Protein AF-A0A7S1ELH6-F1 (afdb_monomer)

Radius of gyration: 16.97 Å; Cα contacts (8 Å, |Δi|>4): 141; chains: 1; bounding box: 42×35×40 Å

Structure (mmCIF, N/CA/C/O backbone):
data_AF-A0A7S1ELH6-F1
#
_entry.id   AF-A0A7S1ELH6-F1
#
loop_
_atom_site.group_PDB
_atom_site.id
_atom_site.type_symbol
_atom_site.label_atom_id
_atom_site.label_alt_id
_atom_site.label_comp_id
_atom_site.label_asym_id
_atom_site.label_entity_id
_atom_site.label_seq_id
_atom_site.pdbx_PDB_ins_code
_atom_site.Cartn_x
_atom_site.Cartn_y
_atom_site.Cartn_z
_atom_site.occupancy
_atom_site.B_iso_or_equiv
_atom_site.auth_seq_id
_atom_site.auth_comp_id
_atom_site.auth_asym_id
_atom_site.auth_atom_id
_atom_site.pdbx_PDB_model_num
ATOM 1 N N . GLU A 1 1 ? -5.649 -1.072 -15.706 1.00 73.94 1 GLU A N 1
ATOM 2 C CA . GLU A 1 1 ? -4.930 0.010 -14.997 1.00 73.94 1 GLU A CA 1
ATOM 3 C C . GLU A 1 1 ? -3.423 0.010 -15.279 1.00 73.94 1 GLU A C 1
ATOM 5 O O . GLU A 1 1 ? -2.920 1.027 -15.743 1.00 73.94 1 GLU A O 1
ATOM 10 N N . ILE A 1 2 ? -2.710 -1.125 -15.174 1.00 77.56 2 ILE A N 1
ATOM 11 C CA . ILE A 1 2 ? -1.259 -1.182 -15.475 1.00 77.56 2 ILE A CA 1
ATOM 12 C C . ILE A 1 2 ? -0.870 -0.696 -16.884 1.00 77.56 2 ILE A C 1
ATOM 14 O O . ILE A 1 2 ? 0.141 -0.017 -17.034 1.00 77.56 2 ILE A O 1
ATOM 18 N N . ARG A 1 3 ? -1.699 -0.953 -17.909 1.00 78.81 3 ARG A N 1
ATOM 19 C CA . ARG A 1 3 ? -1.481 -0.444 -19.278 1.00 78.81 3 ARG A CA 1
ATOM 20 C C . ARG A 1 3 ? -1.371 1.082 -19.337 1.00 78.81 3 ARG A C 1
ATOM 22 O O . ARG A 1 3 ? -0.576 1.585 -20.119 1.00 78.81 3 ARG A O 1
ATOM 29 N N . ILE A 1 4 ? -2.128 1.800 -18.506 1.00 80.88 4 ILE A N 1
ATOM 30 C CA . ILE A 1 4 ? -2.111 3.267 -18.455 1.00 80.88 4 ILE A CA 1
ATOM 31 C C . ILE A 1 4 ? -0.886 3.727 -17.659 1.00 80.88 4 ILE A C 1
ATOM 33 O O . ILE A 1 4 ? -0.044 4.446 -18.191 1.00 80.88 4 ILE A O 1
ATOM 37 N N . ALA A 1 5 ? -0.720 3.223 -16.432 1.00 79.94 5 ALA A N 1
ATOM 38 C CA . ALA A 1 5 ? 0.375 3.621 -15.541 1.00 79.94 5 ALA A CA 1
ATOM 39 C C . ALA A 1 5 ? 1.778 3.267 -16.076 1.00 79.94 5 ALA A C 1
ATOM 41 O O . ALA A 1 5 ? 2.764 3.930 -15.757 1.00 79.94 5 ALA A O 1
ATOM 42 N N . ARG A 1 6 ? 1.890 2.215 -16.897 1.00 84.12 6 ARG A N 1
ATOM 43 C CA . ARG A 1 6 ? 3.147 1.759 -17.512 1.00 84.12 6 ARG A CA 1
ATOM 44 C C . ARG A 1 6 ? 3.191 1.972 -19.027 1.00 84.12 6 ARG A C 1
ATOM 46 O O . ARG A 1 6 ? 4.091 1.450 -19.670 1.00 84.12 6 ARG A O 1
ATOM 53 N N . ARG A 1 7 ? 2.245 2.720 -19.610 1.00 85.31 7 ARG A N 1
ATOM 54 C CA . ARG A 1 7 ? 2.211 3.060 -21.052 1.00 85.31 7 ARG A CA 1
ATOM 55 C C . ARG A 1 7 ? 2.365 1.839 -21.975 1.00 85.31 7 ARG A C 1
ATOM 57 O O . ARG A 1 7 ? 3.114 1.868 -22.944 1.00 85.31 7 ARG A O 1
ATOM 64 N N . GLY A 1 8 ? 1.703 0.738 -21.627 1.00 85.06 8 GLY A N 1
ATOM 65 C CA . GLY A 1 8 ? 1.776 -0.534 -22.355 1.00 85.06 8 GLY A CA 1
ATOM 66 C C . GLY A 1 8 ? 3.065 -1.342 -22.153 1.00 85.06 8 GLY A C 1
ATOM 67 O O . GLY A 1 8 ? 3.133 -2.467 -22.626 1.00 85.06 8 GLY A O 1
ATOM 68 N N . GLN A 1 9 ? 4.050 -0.830 -21.411 1.00 85.38 9 GLN A N 1
ATOM 69 C CA . GLN A 1 9 ? 5.338 -1.493 -21.160 1.00 85.38 9 GLN A CA 1
ATOM 70 C C . GLN A 1 9 ? 5.325 -2.392 -19.911 1.00 85.38 9 GLN A C 1
ATOM 72 O O . GLN A 1 9 ? 6.373 -2.755 -19.388 1.00 85.38 9 GLN A O 1
ATOM 77 N N . GLY A 1 10 ? 4.144 -2.712 -19.380 1.00 85.12 10 GLY A N 1
ATOM 78 C CA . GLY A 1 10 ? 3.998 -3.527 -18.178 1.00 85.12 10 GLY A CA 1
ATOM 79 C C . GLY A 1 10 ? 2.849 -4.514 -18.302 1.00 85.12 10 GLY A C 1
ATOM 80 O O . GLY A 1 10 ? 1.814 -4.206 -18.897 1.00 85.12 10 GLY A O 1
ATOM 81 N N . GLN A 1 11 ? 3.026 -5.677 -17.683 1.00 87.00 11 GLN A N 1
ATOM 82 C CA . GLN A 1 11 ? 2.021 -6.731 -17.582 1.00 87.00 11 GLN A CA 1
ATOM 83 C C . GLN A 1 11 ? 1.714 -7.038 -16.110 1.00 87.00 11 GLN A C 1
ATOM 85 O O . GLN A 1 11 ? 2.600 -6.861 -15.268 1.00 87.00 11 GLN A O 1
ATOM 90 N N . PRO A 1 12 ? 0.489 -7.478 -15.768 1.00 88.00 12 PRO A N 1
ATOM 91 C CA . PRO A 1 12 ? 0.195 -7.975 -14.428 1.00 88.00 12 PRO A CA 1
ATOM 92 C C . PRO A 1 12 ? 1.144 -9.122 -14.065 1.00 88.00 12 PRO A C 1
ATOM 94 O O . PRO A 1 12 ? 1.251 -10.098 -14.809 1.00 88.00 12 PRO A O 1
ATOM 97 N N . ALA A 1 13 ? 1.844 -8.998 -12.940 1.00 88.62 13 ALA A N 1
ATOM 98 C CA . ALA A 1 13 ? 2.717 -10.055 -12.448 1.00 88.62 13 ALA A CA 1
ATOM 99 C C . ALA A 1 13 ? 1.878 -11.207 -11.879 1.00 88.62 13 ALA A C 1
ATOM 101 O O . ALA A 1 13 ? 0.902 -10.967 -11.172 1.00 88.62 13 ALA A O 1
ATOM 102 N N . GLN A 1 14 ? 2.267 -12.448 -12.181 1.00 89.00 14 GLN A N 1
ATOM 103 C CA . GLN A 1 14 ? 1.670 -13.643 -11.571 1.00 89.00 14 GLN A CA 1
ATOM 104 C C . GLN A 1 14 ? 2.529 -14.198 -10.436 1.00 89.00 14 GLN A C 1
ATOM 106 O O . GLN A 1 14 ? 1.999 -14.871 -9.566 1.00 89.00 14 GLN A O 1
ATOM 111 N N . SER A 1 15 ? 3.826 -13.895 -10.393 1.00 87.25 15 SER A N 1
ATOM 112 C CA . SER A 1 15 ? 4.733 -14.326 -9.328 1.00 87.25 15 SER A CA 1
ATOM 113 C C . SER A 1 15 ? 5.805 -13.268 -9.060 1.00 87.25 15 SER A C 1
ATOM 115 O O . SER A 1 15 ? 5.920 -12.274 -9.781 1.00 87.25 15 SER A O 1
ATOM 117 N N . MET A 1 16 ? 6.609 -13.496 -8.020 1.00 86.12 16 MET A N 1
ATOM 118 C CA . MET A 1 16 ? 7.817 -12.710 -7.744 1.00 86.12 16 MET A CA 1
ATOM 119 C C . MET A 1 16 ? 8.960 -13.006 -8.727 1.00 86.12 16 MET A C 1
ATOM 121 O O . MET A 1 16 ? 9.955 -12.285 -8.743 1.00 86.12 16 MET A O 1
ATOM 125 N N . VAL A 1 17 ? 8.837 -14.070 -9.527 1.00 87.69 17 VAL A N 1
ATOM 126 C CA . VAL A 1 17 ? 9.867 -14.503 -10.468 1.00 87.69 17 VAL A CA 1
ATOM 127 C C . VAL A 1 17 ? 9.595 -13.869 -11.827 1.00 87.69 17 VAL A C 1
ATOM 129 O O . VAL A 1 17 ? 8.524 -14.036 -12.408 1.00 87.69 17 VAL A O 1
ATOM 132 N N . MET A 1 18 ? 10.561 -13.103 -12.332 1.00 85.31 18 MET A N 1
ATOM 133 C CA . MET A 1 18 ? 10.385 -12.354 -13.575 1.00 85.31 18 MET A CA 1
ATOM 134 C C . MET A 1 18 ? 10.397 -13.273 -14.804 1.00 85.31 18 MET A C 1
ATOM 136 O O . MET A 1 18 ? 11.182 -14.228 -14.838 1.00 85.31 18 MET A O 1
ATOM 140 N N . PRO A 1 19 ? 9.608 -12.952 -15.849 1.00 86.94 19 PRO A N 1
ATOM 141 C CA . PRO A 1 19 ? 9.724 -13.604 -17.149 1.00 86.94 19 PRO A CA 1
ATOM 142 C C . PRO A 1 19 ? 11.170 -13.618 -17.655 1.00 86.94 19 PRO A C 1
ATOM 144 O O . PRO A 1 19 ? 11.875 -12.617 -17.543 1.00 86.94 19 PRO A O 1
ATOM 147 N N . GLY A 1 20 ? 11.601 -14.747 -18.220 1.00 85.00 20 GLY A N 1
ATOM 148 C CA . GLY A 1 20 ? 12.956 -14.914 -18.764 1.00 85.00 20 GLY A CA 1
ATOM 149 C C . GLY A 1 20 ? 14.016 -15.378 -17.759 1.00 85.00 20 GLY A C 1
ATOM 150 O O . GLY A 1 20 ? 15.163 -15.563 -18.149 1.00 85.00 20 GLY A O 1
ATOM 151 N N . THR A 1 21 ? 13.655 -15.610 -16.493 1.00 86.44 21 THR A N 1
ATOM 152 C CA . THR A 1 21 ? 14.556 -16.211 -15.492 1.00 86.44 21 THR A CA 1
ATOM 153 C C . THR A 1 21 ? 14.298 -17.712 -15.333 1.00 86.44 21 THR A C 1
ATOM 155 O O . THR A 1 21 ? 13.216 -18.200 -15.649 1.00 86.44 21 THR A O 1
ATOM 158 N N . SER A 1 22 ? 15.282 -18.463 -14.832 1.00 86.62 22 SER A N 1
ATOM 159 C CA . SER A 1 22 ? 15.217 -19.933 -14.732 1.00 86.62 22 SER A CA 1
ATOM 160 C C . SER A 1 22 ? 14.082 -20.467 -13.848 1.00 86.62 22 SER A C 1
ATOM 162 O O . SER A 1 22 ? 13.641 -21.593 -14.051 1.00 86.62 22 SER A O 1
ATOM 164 N N . GLY A 1 23 ? 13.595 -19.677 -12.887 1.00 86.69 23 GLY A N 1
ATOM 165 C CA . GLY A 1 23 ? 12.470 -20.044 -12.019 1.00 86.69 23 GLY A CA 1
ATOM 166 C C . GLY A 1 23 ? 11.096 -19.617 -12.545 1.00 86.69 23 GLY A C 1
ATOM 167 O O . GLY A 1 23 ? 10.111 -19.733 -11.817 1.00 86.69 23 GLY A O 1
ATOM 168 N N . PHE A 1 24 ? 11.021 -19.033 -13.743 1.00 88.44 24 PHE A N 1
ATOM 169 C CA . PHE A 1 24 ? 9.766 -18.541 -14.297 1.00 88.44 24 PHE A CA 1
ATOM 170 C C . PHE A 1 24 ? 8.939 -19.685 -14.884 1.00 88.44 24 PHE A C 1
ATOM 172 O O . PHE A 1 24 ? 9.364 -20.340 -15.833 1.00 88.44 24 PHE A O 1
ATOM 179 N N . ASP A 1 25 ? 7.729 -19.867 -14.360 1.00 89.81 25 ASP A N 1
ATOM 180 C CA . ASP A 1 25 ? 6.728 -20.757 -14.940 1.00 89.81 25 ASP A CA 1
ATOM 181 C C . ASP A 1 25 ? 5.686 -19.932 -15.724 1.00 89.81 25 ASP A C 1
ATOM 183 O O . ASP A 1 25 ? 4.906 -19.195 -15.109 1.00 89.81 25 ASP A O 1
ATOM 187 N N . PRO A 1 26 ? 5.640 -20.031 -17.068 1.00 87.94 26 PRO A N 1
ATOM 188 C CA . PRO A 1 26 ? 4.664 -19.309 -17.882 1.00 87.94 26 PRO A CA 1
ATOM 189 C C . PRO A 1 26 ? 3.216 -19.781 -17.679 1.00 87.94 26 PRO A C 1
ATOM 191 O O . PRO A 1 26 ? 2.298 -19.034 -18.015 1.00 87.94 26 PRO A O 1
ATOM 194 N N . ALA A 1 27 ? 2.994 -20.995 -17.165 1.00 91.25 27 ALA A N 1
ATOM 195 C CA . ALA A 1 27 ? 1.662 -21.532 -16.894 1.00 91.25 27 ALA A CA 1
ATOM 196 C C . ALA A 1 27 ? 1.140 -21.149 -15.499 1.00 91.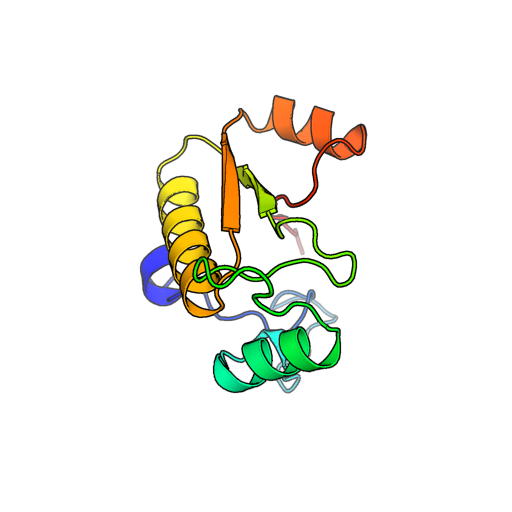25 27 ALA A C 1
ATOM 198 O O . ALA A 1 27 ? -0.045 -21.330 -15.209 1.00 91.25 27 ALA A O 1
ATOM 199 N N . TYR A 1 28 ? 1.997 -20.599 -14.635 1.00 90.12 28 TYR A N 1
ATOM 200 C CA . TYR A 1 28 ? 1.614 -20.218 -13.285 1.00 90.12 28 TYR A CA 1
ATOM 201 C C . TYR A 1 28 ? 0.669 -19.007 -13.278 1.00 90.12 28 TYR A C 1
ATOM 203 O O . TYR A 1 28 ? 0.996 -17.917 -13.756 1.00 90.12 28 TYR A O 1
ATOM 211 N N . LYS A 1 29 ? -0.502 -19.190 -12.662 1.00 87.69 29 LYS A N 1
ATOM 212 C CA . LYS A 1 29 ? -1.485 -18.141 -12.381 1.00 87.69 29 LYS A CA 1
ATOM 213 C C . LYS A 1 29 ? -1.662 -18.028 -10.873 1.00 87.69 29 LYS A C 1
ATOM 215 O O . LYS A 1 29 ? -1.958 -19.022 -10.216 1.00 87.69 29 LYS A O 1
ATOM 220 N N . SER A 1 30 ? -1.540 -16.817 -10.338 1.00 87.88 30 SER A N 1
ATOM 221 C CA . SER A 1 30 ? -1.874 -16.537 -8.940 1.00 87.88 30 SER A CA 1
ATOM 222 C C . SER A 1 30 ? -3.068 -15.599 -8.837 1.00 87.88 30 SER A C 1
ATOM 224 O O . SER A 1 30 ? -3.373 -14.839 -9.762 1.00 87.88 30 SER A O 1
ATOM 226 N N . GLU A 1 31 ? -3.715 -15.614 -7.674 1.00 86.19 31 GLU A N 1
ATOM 227 C CA . GLU A 1 31 ? -4.787 -14.667 -7.353 1.00 86.19 31 GLU A CA 1
ATOM 228 C C . GLU A 1 31 ? -4.268 -13.220 -7.248 1.00 86.19 31 GLU A C 1
ATOM 230 O O . GLU A 1 31 ? -5.040 -12.280 -7.395 1.00 86.19 31 GLU A O 1
ATOM 235 N N . MET A 1 32 ? -2.951 -13.011 -7.076 1.00 81.00 32 MET A N 1
ATOM 236 C CA . MET A 1 32 ? -2.339 -11.672 -7.004 1.00 81.00 32 MET A CA 1
ATOM 237 C C . MET A 1 32 ? -2.515 -10.869 -8.299 1.00 81.00 32 MET A C 1
ATOM 239 O O . MET A 1 32 ? -2.457 -9.640 -8.282 1.00 81.00 32 MET A O 1
ATOM 243 N N . GLY A 1 33 ? -2.681 -11.562 -9.428 1.00 80.69 33 GLY A N 1
ATOM 244 C CA . GLY A 1 33 ? -2.899 -10.940 -10.729 1.00 80.69 33 GLY A CA 1
ATOM 245 C C . GLY A 1 33 ? -4.361 -10.596 -11.024 1.00 80.69 33 GLY A C 1
ATOM 246 O O . GLY A 1 33 ? -4.615 -9.973 -12.057 1.00 80.69 33 GLY A O 1
ATOM 247 N N . ASP A 1 34 ? -5.301 -11.013 -10.172 1.00 88.00 34 ASP A N 1
ATOM 248 C CA . ASP A 1 34 ? -6.735 -10.806 -10.373 1.00 88.00 34 ASP A CA 1
ATOM 249 C C . ASP A 1 34 ? -7.223 -9.543 -9.656 1.00 88.00 34 ASP A C 1
ATOM 251 O O . ASP A 1 34 ? -6.705 -9.136 -8.617 1.00 88.00 34 ASP A O 1
ATOM 255 N N . HIS A 1 35 ? -8.235 -8.894 -10.230 1.00 90.44 35 HIS A N 1
ATOM 256 C CA . HIS A 1 35 ? -8.862 -7.709 -9.655 1.00 90.44 35 HIS A CA 1
ATOM 257 C C . HIS A 1 35 ? -10.338 -8.002 -9.377 1.00 90.44 35 HIS A C 1
ATOM 259 O O . HIS A 1 35 ? -11.155 -7.991 -10.297 1.00 90.44 35 HIS A O 1
ATOM 265 N N . ASP A 1 36 ? -10.665 -8.258 -8.109 1.00 94.06 36 ASP A N 1
ATOM 266 C CA . ASP A 1 36 ? -12.020 -8.566 -7.645 1.00 94.06 36 ASP A CA 1
ATOM 267 C C . ASP A 1 36 ? -12.367 -7.718 -6.412 1.00 94.06 36 ASP A C 1
ATOM 269 O O . ASP A 1 36 ? -11.937 -7.984 -5.285 1.00 94.06 36 ASP A O 1
ATOM 273 N N . LEU A 1 37 ? -13.154 -6.665 -6.644 1.00 94.94 37 LEU A N 1
ATOM 274 C CA . LEU A 1 37 ? -13.563 -5.726 -5.604 1.00 94.94 37 LEU A CA 1
ATOM 275 C C . LEU A 1 37 ? -14.500 -6.369 -4.571 1.00 94.94 37 LEU A C 1
ATOM 277 O O . LEU A 1 37 ? -14.429 -6.038 -3.387 1.00 94.94 37 LEU A O 1
ATOM 281 N N . ALA A 1 38 ? -15.385 -7.268 -5.007 1.00 95.81 38 ALA A N 1
ATOM 282 C CA . ALA A 1 38 ? -16.355 -7.909 -4.126 1.00 95.81 38 ALA A CA 1
ATOM 283 C C . ALA A 1 38 ? -15.646 -8.869 -3.169 1.00 95.81 38 ALA A C 1
ATOM 285 O O . ALA A 1 38 ? -15.876 -8.817 -1.960 1.00 95.81 38 ALA A O 1
ATOM 286 N N . ARG A 1 39 ? -14.711 -9.671 -3.692 1.00 95.19 39 ARG A N 1
ATOM 287 C CA . ARG A 1 39 ? -13.869 -10.555 -2.881 1.00 95.19 39 ARG A CA 1
ATOM 288 C C . ARG A 1 39 ? -13.018 -9.772 -1.882 1.00 95.19 39 ARG A C 1
ATOM 290 O O . ARG A 1 39 ? -12.940 -10.170 -0.724 1.00 95.19 39 ARG A O 1
ATOM 297 N N . ALA A 1 40 ? -12.426 -8.647 -2.292 1.00 95.56 40 ALA A N 1
ATOM 298 C CA . ALA A 1 40 ? -11.641 -7.802 -1.390 1.00 95.56 40 ALA A CA 1
ATOM 299 C C . ALA A 1 40 ? -12.479 -7.274 -0.212 1.00 95.56 40 ALA A C 1
ATOM 301 O O . ALA A 1 40 ? -12.052 -7.369 0.938 1.00 95.56 40 ALA A O 1
ATOM 302 N N . LYS A 1 41 ? -13.694 -6.775 -0.481 1.00 96.31 41 LYS A N 1
ATOM 303 C CA . LYS A 1 41 ? -14.629 -6.331 0.567 1.00 96.31 41 LYS A CA 1
ATOM 304 C C . LYS A 1 41 ? -15.020 -7.475 1.500 1.00 96.31 41 LYS A C 1
ATOM 306 O O . LYS A 1 41 ? -14.912 -7.316 2.710 1.00 96.31 41 LYS A O 1
ATOM 311 N N . ALA A 1 42 ? -15.372 -8.634 0.945 1.00 96.75 42 ALA A N 1
ATOM 312 C CA . ALA A 1 42 ? -15.766 -9.800 1.730 1.00 96.75 42 ALA A CA 1
ATOM 313 C C . ALA A 1 42 ? -14.648 -10.293 2.665 1.00 96.75 42 ALA A C 1
ATOM 315 O O . ALA A 1 42 ? -14.923 -10.663 3.803 1.00 96.75 42 ALA A O 1
ATOM 316 N N . LEU A 1 43 ? -13.384 -10.266 2.223 1.00 96.44 43 LEU A N 1
ATOM 317 C CA . LEU A 1 43 ? -12.244 -10.605 3.081 1.00 96.44 43 LEU A CA 1
ATOM 318 C C . LEU A 1 43 ? -12.084 -9.610 4.236 1.00 96.44 43 LEU A C 1
ATOM 320 O O . LEU A 1 43 ? -11.849 -10.022 5.368 1.00 96.44 43 LEU A O 1
ATOM 324 N N . LEU A 1 44 ? -12.234 -8.311 3.973 1.00 97.06 44 LEU A N 1
ATOM 325 C CA . LEU A 1 44 ? -12.178 -7.290 5.023 1.00 97.06 44 LEU A CA 1
ATOM 326 C C . LEU A 1 44 ? -13.311 -7.472 6.040 1.00 97.06 44 LEU A C 1
ATOM 328 O O . LEU A 1 44 ? -13.055 -7.442 7.244 1.00 97.06 44 LEU A O 1
ATOM 332 N N . ASP A 1 45 ? -14.532 -7.728 5.563 1.00 96.75 45 ASP A N 1
ATOM 333 C CA . ASP A 1 45 ? -15.701 -7.991 6.407 1.00 96.75 45 ASP A CA 1
ATOM 334 C C . ASP A 1 45 ? -15.485 -9.236 7.283 1.00 96.75 45 ASP A C 1
ATOM 336 O O . ASP A 1 45 ? -15.724 -9.193 8.490 1.00 96.75 45 ASP A O 1
ATOM 340 N N . LEU A 1 46 ? -14.959 -10.322 6.701 1.00 97.12 46 LEU A N 1
ATOM 341 C CA . LEU A 1 46 ? -14.674 -11.581 7.398 1.00 97.12 46 LEU A CA 1
ATOM 342 C C . LEU A 1 46 ? -13.723 -11.394 8.589 1.00 97.12 46 LEU A C 1
ATOM 344 O O . LEU A 1 46 ? -13.901 -12.033 9.624 1.00 97.12 46 LEU A O 1
ATOM 348 N N . TYR A 1 47 ? -12.728 -10.513 8.457 1.00 96.31 47 TYR A N 1
ATOM 349 C CA . TYR A 1 47 ? -11.767 -10.216 9.523 1.00 96.31 47 TYR A CA 1
ATOM 350 C C . TYR A 1 47 ? -12.181 -9.041 10.422 1.00 96.31 47 TYR A C 1
ATOM 352 O O . TYR A 1 47 ? -11.406 -8.625 11.282 1.00 96.31 47 TYR A O 1
ATOM 360 N N . GLY A 1 48 ? -13.404 -8.524 10.268 1.00 96.25 48 GLY A N 1
ATOM 361 C CA . GLY A 1 48 ? -13.966 -7.495 11.143 1.00 96.25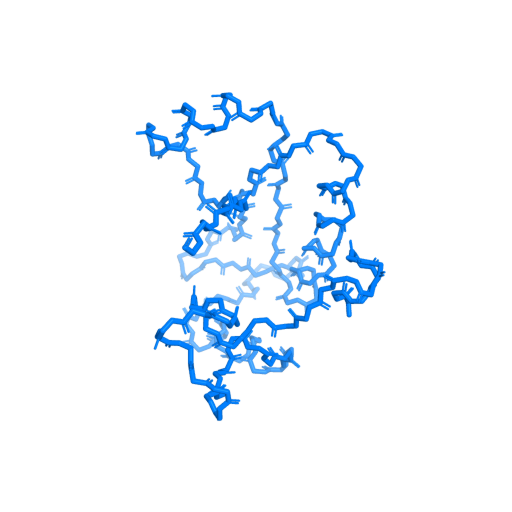 48 GLY A CA 1
ATOM 362 C C . GLY A 1 48 ? -13.482 -6.073 10.855 1.00 96.25 48 GLY A C 1
ATOM 363 O O . GLY A 1 48 ? -13.655 -5.204 11.713 1.00 96.25 48 GLY A O 1
ATOM 364 N N . TYR A 1 49 ? -12.902 -5.830 9.674 1.00 97.38 49 TYR A N 1
ATOM 365 C CA . TYR A 1 49 ? -12.542 -4.493 9.201 1.00 97.38 49 TYR A CA 1
ATOM 366 C C . TYR A 1 49 ? -13.748 -3.800 8.572 1.00 97.38 49 TYR A C 1
ATOM 368 O O . TYR A 1 49 ? -13.794 -3.610 7.360 1.00 97.38 49 TYR A O 1
ATOM 376 N N . VAL A 1 50 ? -14.760 -3.488 9.369 1.00 96.88 50 VAL A N 1
ATOM 377 C CA . VAL A 1 50 ? -16.031 -2.913 8.908 1.00 96.88 50 VAL A CA 1
ATOM 378 C C . VAL A 1 50 ? -16.136 -1.454 9.331 1.00 96.88 50 VAL A C 1
ATOM 380 O O . VAL A 1 50 ? -15.501 -1.060 10.301 1.00 96.88 50 VAL A O 1
ATOM 383 N N . ASP A 1 51 ? -16.919 -0.665 8.605 1.00 96.12 51 ASP A N 1
ATOM 384 C CA . ASP A 1 51 ? -17.317 0.678 9.042 1.00 96.12 51 ASP A CA 1
ATOM 385 C C . ASP A 1 51 ? -18.251 0.534 10.256 1.00 96.12 51 ASP A C 1
ATOM 387 O O . ASP A 1 51 ? -19.333 -0.054 10.141 1.00 96.12 51 ASP A O 1
ATOM 391 N N . ARG A 1 52 ? -17.791 0.959 11.437 1.00 93.75 52 ARG A N 1
ATOM 392 C CA . ARG A 1 52 ? -18.543 0.836 12.695 1.00 93.75 52 ARG A CA 1
ATOM 393 C C . ARG A 1 52 ? -19.193 2.145 13.112 1.00 93.75 52 ARG A C 1
ATOM 395 O O . ARG A 1 52 ? -20.176 2.097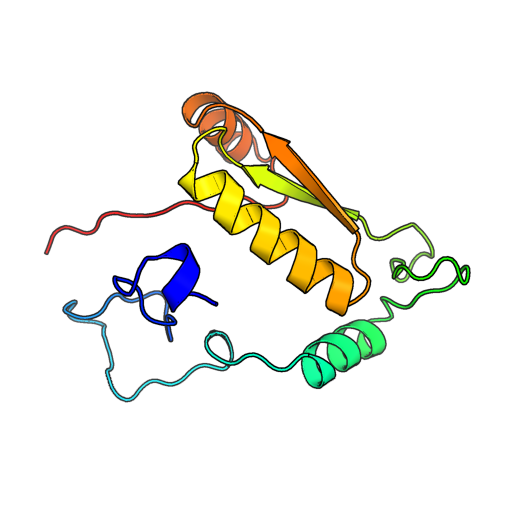 13.852 1.00 93.75 52 ARG A O 1
ATOM 402 N N . ASP A 1 53 ? -18.642 3.278 12.695 1.00 92.62 53 ASP A N 1
ATOM 403 C CA . ASP A 1 53 ? -19.107 4.609 13.083 1.00 92.62 53 ASP A CA 1
ATOM 404 C C . ASP A 1 53 ? -20.033 5.268 12.042 1.00 92.62 53 ASP A C 1
ATOM 406 O O . ASP A 1 53 ? -20.714 6.249 12.354 1.00 92.62 53 ASP A O 1
ATOM 410 N N . GLY A 1 54 ? -20.150 4.675 10.852 1.00 93.50 54 GLY A N 1
ATOM 411 C CA . GLY A 1 54 ? -21.010 5.118 9.762 1.00 93.50 54 GLY A CA 1
ATOM 412 C C . GLY A 1 54 ? -20.433 6.281 8.956 1.00 93.50 54 GLY A C 1
ATOM 413 O O . GLY A 1 54 ? -21.194 6.967 8.266 1.00 93.50 54 GLY A O 1
ATOM 414 N N . ASP A 1 55 ? -19.127 6.544 9.049 1.00 93.38 55 ASP A N 1
ATOM 415 C CA . ASP A 1 55 ? -18.466 7.649 8.351 1.00 93.38 55 ASP A CA 1
ATOM 416 C C . ASP A 1 55 ? -18.115 7.339 6.877 1.00 93.38 55 ASP A C 1
ATOM 418 O O . ASP A 1 55 ? -17.648 8.220 6.139 1.00 93.38 55 ASP A O 1
ATOM 422 N N . GLY A 1 56 ? -18.379 6.106 6.430 1.00 93.94 56 GLY A N 1
ATOM 423 C CA . GLY A 1 56 ? -18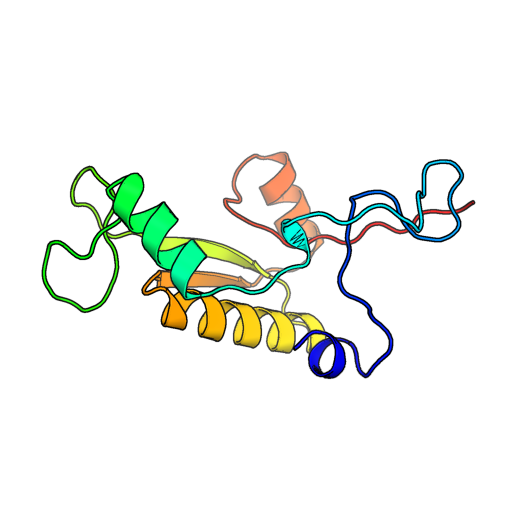.108 5.608 5.084 1.00 93.94 56 GLY A CA 1
ATOM 424 C C . GLY A 1 56 ? -16.733 4.956 4.918 1.00 93.94 56 GLY A C 1
ATOM 425 O O . GLY A 1 56 ? -16.405 4.514 3.811 1.00 93.94 56 GLY A O 1
ATOM 426 N N . TRP A 1 57 ? -15.929 4.879 5.979 1.00 97.25 57 TRP A N 1
ATOM 427 C CA . TRP A 1 57 ? -14.614 4.253 5.994 1.00 97.25 57 TRP A CA 1
ATOM 428 C C . TRP A 1 57 ? -14.577 3.082 6.964 1.00 97.25 57 TRP A C 1
ATOM 430 O O . TRP A 1 57 ? -15.237 3.044 7.989 1.00 97.25 57 TRP A O 1
ATOM 440 N N . ARG A 1 58 ? -13.770 2.083 6.627 1.00 97.44 58 ARG A N 1
ATOM 441 C CA . ARG A 1 58 ? -13.609 0.898 7.459 1.00 97.44 58 ARG A CA 1
ATOM 442 C C . ARG A 1 58 ? -12.809 1.230 8.710 1.00 97.44 58 ARG A C 1
ATOM 444 O O . ARG A 1 58 ? -11.811 1.951 8.654 1.00 97.44 58 ARG A O 1
ATOM 451 N N . ASP A 1 59 ? -13.181 0.578 9.799 1.00 97.62 59 ASP A N 1
ATOM 452 C CA . ASP A 1 59 ? -12.448 0.585 11.052 1.00 97.62 59 ASP A CA 1
ATOM 453 C C . ASP A 1 59 ? -11.686 -0.717 11.243 1.00 97.62 59 ASP A C 1
ATOM 455 O O . ASP A 1 59 ? -11.863 -1.715 10.541 1.00 97.62 59 ASP A O 1
ATOM 459 N N . ARG A 1 60 ? -10.789 -0.711 12.216 1.00 95.81 60 ARG A N 1
ATOM 460 C CA . ARG A 1 60 ? -10.131 -1.910 12.714 1.00 95.81 60 ARG A CA 1
ATOM 461 C C . ARG A 1 60 ? -11.102 -2.704 13.601 1.00 95.81 60 ARG A C 1
ATOM 463 O O . ARG A 1 60 ? -12.064 -2.148 14.131 1.00 95.81 60 ARG A O 1
ATOM 470 N N . PRO A 1 61 ? -10.827 -3.995 13.857 1.00 94.75 61 PRO A N 1
ATOM 471 C CA . PRO A 1 61 ? -11.651 -4.804 14.758 1.00 94.75 61 PRO A CA 1
ATOM 472 C C . PRO A 1 61 ? -11.766 -4.242 16.185 1.00 94.75 61 PRO A C 1
ATOM 474 O O . PRO A 1 61 ? -12.739 -4.541 16.876 1.00 94.75 61 PRO A O 1
ATOM 477 N N . ASP A 1 62 ? -10.796 -3.425 16.610 1.00 93.88 62 ASP A N 1
ATOM 478 C CA . ASP A 1 62 ? -10.780 -2.711 17.893 1.00 93.88 62 ASP A CA 1
ATOM 479 C C . ASP A 1 62 ? -11.630 -1.421 17.902 1.00 93.88 62 ASP A C 1
ATOM 481 O O . ASP A 1 62 ? -11.773 -0.798 18.951 1.00 93.88 62 ASP A O 1
ATOM 485 N N . GLY A 1 63 ? -12.216 -1.035 16.762 1.00 92.25 63 GLY A N 1
ATOM 486 C CA . GLY A 1 63 ? -13.029 0.172 16.597 1.00 92.25 63 GLY A CA 1
ATOM 487 C C . GLY A 1 63 ? -12.240 1.448 16.299 1.00 92.25 63 GLY A C 1
ATOM 488 O O . GLY A 1 63 ? -12.840 2.513 16.225 1.00 92.25 63 GLY A O 1
ATOM 489 N N . SER A 1 64 ? -10.916 1.378 16.143 1.00 95.06 64 SER A N 1
ATOM 490 C CA . SER A 1 64 ? -10.120 2.534 15.718 1.00 95.06 64 SER A CA 1
ATOM 491 C C . SER A 1 64 ? -10.122 2.705 14.189 1.00 95.06 64 SER A C 1
ATOM 493 O O . SER A 1 64 ? -10.163 1.699 13.475 1.00 95.06 64 SER A O 1
ATOM 495 N N . PRO A 1 65 ? -9.992 3.937 13.660 1.00 95.56 65 PRO A N 1
ATOM 496 C CA . PRO A 1 65 ? -9.991 4.168 12.216 1.00 95.56 65 PRO A CA 1
ATOM 497 C C . PRO A 1 65 ? -8.894 3.389 11.479 1.00 95.56 65 PRO A C 1
ATOM 499 O O . PRO A 1 65 ? -7.713 3.453 11.846 1.00 95.56 65 PRO A O 1
ATOM 502 N N . LEU A 1 66 ? -9.245 2.695 10.388 1.00 96.56 66 LEU A N 1
ATOM 503 C CA . LEU A 1 66 ? -8.253 2.048 9.527 1.00 96.56 66 LEU A CA 1
ATOM 504 C C . LEU A 1 66 ? -7.657 3.069 8.549 1.00 96.56 66 LEU A C 1
ATOM 506 O O . LEU A 1 66 ? -8.248 3.406 7.523 1.00 96.56 66 LEU A O 1
ATOM 510 N N . GLN A 1 67 ? -6.440 3.523 8.846 1.00 96.88 67 GLN A N 1
ATOM 511 C CA . GLN A 1 67 ? -5.641 4.345 7.939 1.00 96.88 67 GLN A CA 1
ATOM 512 C C . GLN A 1 67 ? -4.305 3.659 7.638 1.00 96.88 67 GLN A C 1
ATOM 514 O O . GLN A 1 67 ? -3.557 3.308 8.550 1.00 96.88 67 GLN A O 1
ATOM 519 N N . LEU A 1 68 ? -3.987 3.502 6.354 1.00 97.31 68 LEU A N 1
ATOM 520 C CA . LEU A 1 68 ? -2.700 3.000 5.877 1.00 97.31 68 LEU A CA 1
ATOM 521 C C . LEU A 1 68 ? -1.767 4.164 5.528 1.00 97.31 68 LEU A C 1
ATOM 523 O O . LEU A 1 68 ? -2.187 5.137 4.905 1.00 97.31 68 LEU A O 1
ATOM 527 N N . GLU A 1 69 ? -0.490 4.066 5.887 1.00 97.81 69 GLU A N 1
ATOM 528 C CA . GLU A 1 69 ? 0.567 4.947 5.386 1.00 97.81 69 GLU A CA 1
ATOM 529 C C . GLU A 1 69 ? 1.317 4.269 4.232 1.00 97.81 69 GLU A C 1
ATOM 531 O O . GLU A 1 69 ? 1.839 3.161 4.371 1.00 97.81 69 GLU A O 1
ATOM 536 N N . TYR A 1 70 ? 1.422 4.966 3.101 1.00 97.75 70 TYR A N 1
ATOM 537 C CA . TYR A 1 70 ? 2.162 4.512 1.929 1.00 97.75 70 TYR A CA 1
ATOM 538 C C . TYR A 1 70 ? 3.282 5.489 1.577 1.00 97.75 70 TYR A C 1
ATOM 540 O O . TYR A 1 70 ? 3.052 6.641 1.198 1.00 97.75 70 TYR A O 1
ATOM 548 N N . ALA A 1 71 ? 4.520 5.022 1.680 1.00 97.31 71 ALA A N 1
ATOM 549 C CA . ALA A 1 71 ? 5.699 5.759 1.264 1.00 97.31 71 ALA A CA 1
ATOM 550 C C . ALA A 1 71 ? 5.768 5.865 -0.265 1.00 97.31 71 ALA A C 1
ATOM 552 O O . ALA A 1 71 ? 5.628 4.876 -0.984 1.00 97.31 71 ALA A O 1
ATOM 553 N N . THR A 1 72 ? 6.028 7.067 -0.773 1.00 95.69 72 THR A N 1
ATOM 554 C CA . THR A 1 72 ? 6.152 7.334 -2.211 1.00 95.69 72 THR A CA 1
ATOM 555 C C . THR A 1 72 ? 7.257 8.353 -2.500 1.00 95.69 72 THR A C 1
ATOM 557 O O . THR A 1 72 ? 7.877 8.898 -1.579 1.00 95.69 72 THR A O 1
ATOM 560 N N . GLN A 1 73 ? 7.519 8.587 -3.784 1.00 93.75 73 GLN A N 1
ATOM 561 C CA . GLN A 1 73 ? 8.534 9.506 -4.297 1.00 93.75 73 GLN A CA 1
ATOM 562 C C . GLN A 1 73 ? 7.872 10.674 -5.059 1.00 93.75 73 GLN A C 1
ATOM 564 O O . GLN A 1 73 ? 6.735 10.546 -5.515 1.00 93.75 73 GLN A O 1
ATOM 569 N N . PRO A 1 74 ? 8.543 11.834 -5.190 1.00 93.06 74 PRO A N 1
ATOM 570 C CA . PRO A 1 74 ? 7.945 13.034 -5.790 1.00 93.06 74 PRO A CA 1
ATOM 571 C C . PRO A 1 74 ? 7.879 13.019 -7.332 1.00 93.06 74 PRO A C 1
ATOM 573 O O . PRO A 1 74 ? 7.358 13.959 -7.939 1.00 93.06 74 PRO A O 1
ATOM 576 N N . ASP A 1 75 ? 8.425 11.998 -7.994 1.00 92.06 75 ASP A N 1
ATOM 577 C CA . ASP A 1 75 ? 8.472 11.925 -9.453 1.00 92.06 75 ASP A CA 1
ATOM 578 C C . ASP A 1 75 ? 7.082 11.689 -10.085 1.00 92.06 75 ASP A C 1
ATOM 580 O O . ASP A 1 75 ? 6.100 11.333 -9.431 1.00 92.06 75 ASP A O 1
ATOM 584 N N . ALA A 1 76 ? 6.971 11.947 -11.391 1.00 90.31 76 ALA A N 1
ATOM 585 C CA . ALA A 1 76 ? 5.697 11.863 -12.107 1.00 90.31 76 ALA A CA 1
ATOM 586 C C . ALA A 1 76 ? 5.130 10.436 -12.186 1.00 90.31 76 ALA A C 1
ATOM 588 O O . ALA A 1 76 ? 3.911 10.271 -12.173 1.00 90.31 76 ALA A O 1
ATOM 589 N N . GLN A 1 77 ? 5.984 9.411 -12.253 1.00 89.00 77 GLN A N 1
ATOM 590 C CA . GLN A 1 77 ? 5.522 8.028 -12.323 1.00 89.00 77 GLN A CA 1
ATOM 591 C C . GLN A 1 77 ? 4.936 7.594 -10.979 1.00 89.00 77 GLN A C 1
ATOM 593 O O . GLN A 1 77 ? 3.850 7.018 -10.937 1.00 89.00 77 GLN A O 1
ATOM 598 N N . SER A 1 78 ? 5.617 7.926 -9.883 1.00 91.12 78 SER A N 1
ATOM 599 C CA . SER A 1 78 ? 5.132 7.671 -8.527 1.00 91.12 78 SER A CA 1
ATOM 600 C C . SER A 1 78 ? 3.784 8.342 -8.260 1.00 91.12 78 SER A C 1
ATOM 602 O O . SER A 1 78 ? 2.913 7.714 -7.663 1.00 91.12 78 SER A O 1
A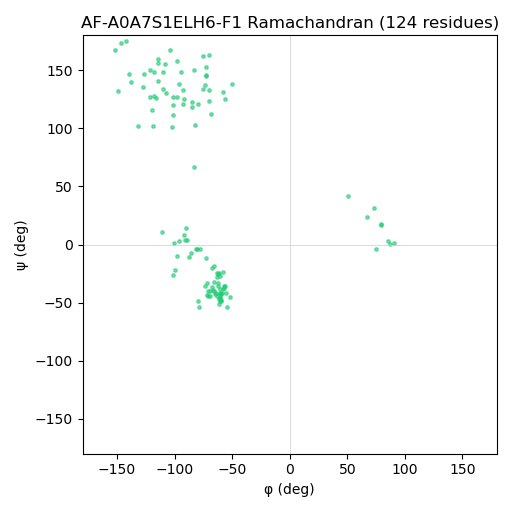TOM 604 N N . ARG A 1 79 ? 3.564 9.563 -8.771 1.00 91.69 79 ARG A N 1
ATOM 605 C CA . ARG A 1 79 ? 2.270 10.269 -8.680 1.00 91.69 79 ARG A CA 1
ATOM 606 C C . ARG A 1 79 ? 1.117 9.503 -9.332 1.00 91.69 79 ARG A C 1
ATOM 608 O O . ARG A 1 79 ? 0.103 9.269 -8.684 1.00 91.69 79 ARG A O 1
ATOM 615 N N . GLN A 1 80 ? 1.303 9.024 -10.560 1.00 91.12 80 GLN A N 1
ATOM 616 C CA . GLN A 1 80 ? 0.276 8.232 -11.250 1.00 91.12 80 GLN A CA 1
ATOM 617 C C . GLN A 1 80 ? -0.037 6.919 -10.518 1.00 91.12 80 GLN A C 1
ATOM 619 O O . GLN A 1 80 ? -1.180 6.465 -10.489 1.00 91.12 80 GLN A O 1
ATOM 624 N N . LEU A 1 81 ? 0.978 6.294 -9.913 1.00 91.06 81 LEU A N 1
ATOM 625 C CA . LEU A 1 81 ? 0.790 5.065 -9.145 1.00 91.06 81 LEU A CA 1
ATOM 626 C C . LEU A 1 81 ? 0.022 5.311 -7.843 1.00 91.06 81 LEU A C 1
ATOM 628 O O . LEU A 1 81 ? -0.829 4.495 -7.496 1.00 91.06 81 LEU A O 1
ATOM 632 N N . VAL A 1 82 ? 0.286 6.410 -7.128 1.00 94.12 82 VAL A N 1
ATOM 633 C CA . VAL A 1 82 ? -0.449 6.708 -5.888 1.00 94.12 82 VAL A CA 1
ATOM 634 C C . VAL A 1 82 ? -1.891 7.133 -6.142 1.00 94.12 82 VAL A C 1
ATOM 636 O O . VAL A 1 82 ? -2.757 6.749 -5.369 1.00 94.12 82 VAL A O 1
ATOM 639 N N . GLU A 1 83 ? -2.188 7.822 -7.247 1.00 93.56 83 GLU A N 1
ATOM 640 C CA . GLU A 1 83 ? -3.575 8.095 -7.665 1.00 93.56 83 GLU A CA 1
ATOM 641 C C . GLU A 1 83 ? -4.355 6.792 -7.880 1.00 93.56 83 GLU A C 1
ATOM 643 O O . GLU A 1 83 ? -5.495 6.647 -7.434 1.00 93.56 83 GLU A O 1
ATOM 648 N N . GLN A 1 84 ? -3.713 5.805 -8.509 1.00 93.00 84 GLN A N 1
ATOM 649 C CA . GLN A 1 84 ? -4.311 4.492 -8.698 1.00 93.00 84 GLN A CA 1
ATOM 650 C C . GLN A 1 84 ? -4.519 3.749 -7.371 1.00 93.00 84 GLN A C 1
ATOM 652 O O . GLN A 1 84 ? -5.553 3.104 -7.185 1.00 93.00 84 GLN A O 1
ATOM 657 N N . TRP A 1 85 ? -3.558 3.843 -6.447 1.00 95.12 85 TRP A N 1
ATOM 658 C CA . TRP A 1 85 ? -3.712 3.316 -5.090 1.00 95.12 85 TRP A CA 1
ATOM 659 C C . TRP A 1 85 ? -4.875 3.979 -4.357 1.00 95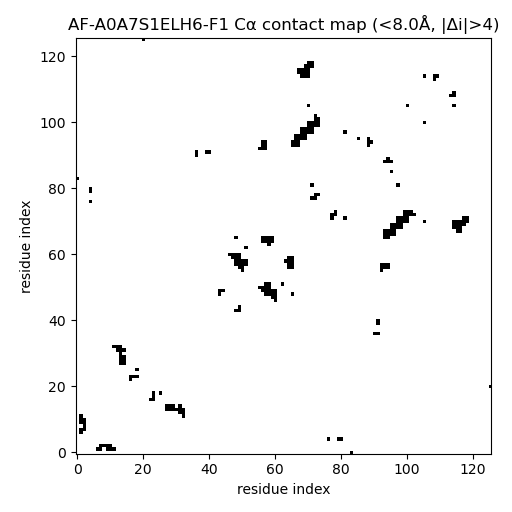.12 85 TRP A C 1
ATOM 661 O O . TRP A 1 85 ? -5.711 3.261 -3.824 1.00 95.12 85 TRP A O 1
ATOM 671 N N . GLN A 1 86 ? -4.967 5.312 -4.380 1.00 96.19 86 GLN A N 1
ATOM 672 C CA . GLN A 1 86 ? -6.047 6.065 -3.740 1.00 96.19 86 GLN A CA 1
ATOM 673 C C . GLN A 1 86 ? -7.408 5.575 -4.233 1.00 96.19 86 GLN A C 1
ATOM 675 O O . GLN A 1 86 ? -8.215 5.113 -3.436 1.00 96.19 86 GLN A O 1
ATOM 680 N N . LYS A 1 87 ? -7.615 5.552 -5.555 1.00 95.50 87 LYS A N 1
ATOM 681 C CA . LYS A 1 87 ? -8.868 5.091 -6.164 1.00 95.50 87 LYS A CA 1
ATOM 682 C C . LYS A 1 87 ? -9.246 3.670 -5.732 1.00 95.50 87 LYS A C 1
ATOM 684 O O . LYS A 1 87 ? -10.415 3.391 -5.473 1.00 95.50 87 LYS A O 1
ATOM 689 N N . ASN A 1 88 ? -8.268 2.767 -5.672 1.00 94.94 88 ASN A N 1
ATOM 690 C CA . ASN A 1 88 ? -8.513 1.373 -5.308 1.00 94.94 88 ASN A CA 1
ATOM 691 C C . ASN A 1 88 ? -8.790 1.203 -3.808 1.00 94.94 88 ASN A C 1
ATOM 693 O O . ASN A 1 88 ? -9.626 0.377 -3.454 1.00 94.94 88 ASN A O 1
ATOM 697 N N . MET A 1 89 ? -8.136 1.981 -2.939 1.00 96.81 89 MET A N 1
ATOM 698 C CA . MET A 1 89 ? -8.406 1.978 -1.496 1.00 96.81 89 MET A CA 1
ATOM 699 C C . MET A 1 89 ? -9.763 2.616 -1.175 1.00 96.81 89 MET A C 1
ATOM 701 O O . MET A 1 89 ? -10.526 2.049 -0.395 1.00 96.81 89 MET A O 1
ATOM 705 N N . ASP A 1 90 ? -10.126 3.703 -1.857 1.00 96.81 90 ASP A N 1
ATOM 706 C CA . ASP A 1 90 ? -11.442 4.341 -1.734 1.00 96.81 90 ASP A CA 1
ATOM 707 C C . ASP A 1 90 ? -12.566 3.378 -2.135 1.00 96.81 90 ASP A C 1
ATOM 709 O O . ASP A 1 90 ? -13.574 3.261 -1.441 1.00 96.81 90 ASP A O 1
ATOM 713 N N . ALA A 1 91 ? -12.381 2.610 -3.215 1.00 96.62 91 ALA A N 1
ATOM 714 C CA . ALA A 1 91 ? -13.376 1.643 -3.683 1.00 96.62 91 ALA A CA 1
ATOM 715 C C . ALA A 1 91 ? -13.697 0.544 -2.651 1.00 96.62 91 ALA A C 1
ATOM 717 O O . ALA A 1 91 ? -14.806 -0.007 -2.664 1.00 96.62 91 ALA A O 1
ATOM 718 N N . ILE A 1 92 ? -12.745 0.224 -1.767 1.00 96.50 92 ILE A N 1
ATOM 719 C CA . ILE A 1 92 ? -12.916 -0.710 -0.645 1.00 96.50 92 ILE A CA 1
ATOM 720 C C . ILE A 1 92 ? -13.148 -0.009 0.698 1.00 96.50 92 ILE A C 1
ATOM 722 O O . ILE A 1 92 ? -13.321 -0.708 1.689 1.00 96.50 92 ILE A O 1
ATOM 726 N N . GLY A 1 93 ? -13.211 1.325 0.744 1.00 96.44 93 GLY A N 1
ATOM 727 C CA . GLY A 1 93 ? -13.463 2.095 1.964 1.00 96.44 93 GLY A CA 1
ATOM 728 C C . GLY A 1 93 ? -12.282 2.127 2.936 1.00 96.44 93 GLY A C 1
ATOM 729 O O . GLY A 1 93 ? -12.493 2.159 4.141 1.00 96.44 93 GLY A O 1
ATOM 730 N N . ILE A 1 94 ? -11.037 2.082 2.455 1.00 97.69 94 ILE A N 1
ATOM 731 C CA . ILE A 1 94 ? -9.834 2.183 3.296 1.00 97.69 94 ILE A CA 1
ATOM 732 C C . ILE A 1 94 ? -9.167 3.538 3.091 1.00 97.69 94 ILE A C 1
ATOM 734 O O . ILE A 1 94 ? -8.868 3.930 1.965 1.00 97.69 94 ILE A O 1
ATOM 738 N N . ARG A 1 95 ? -8.849 4.229 4.189 1.00 97.06 95 ARG A N 1
ATOM 739 C CA . ARG A 1 95 ? -8.087 5.478 4.127 1.00 97.06 95 ARG A CA 1
ATOM 740 C C . ARG A 1 95 ? -6.620 5.175 3.860 1.00 97.06 95 ARG A C 1
ATOM 742 O O . ARG A 1 95 ? -6.011 4.349 4.542 1.00 97.06 95 ARG A O 1
ATOM 749 N N . ILE A 1 96 ? -6.020 5.899 2.925 1.00 97.81 96 ILE A N 1
ATOM 750 C CA . ILE A 1 96 ? -4.586 5.827 2.644 1.00 97.81 96 ILE A CA 1
ATOM 751 C C . ILE A 1 96 ? -3.970 7.225 2.682 1.00 97.81 96 ILE A C 1
ATOM 753 O O . ILE A 1 96 ? -4.529 8.189 2.167 1.00 97.81 96 ILE A O 1
ATOM 757 N N . ARG A 1 97 ? -2.815 7.348 3.336 1.00 97.25 97 ARG A N 1
ATOM 758 C CA . ARG A 1 97 ? -2.029 8.579 3.435 1.00 97.25 97 ARG A CA 1
ATOM 759 C C . ARG A 1 97 ? -0.689 8.374 2.752 1.00 97.25 97 ARG A C 1
ATOM 761 O O . ARG A 1 97 ? 0.060 7.467 3.108 1.00 97.25 97 ARG A O 1
ATOM 768 N N . PHE A 1 98 ? -0.352 9.259 1.822 1.00 96.81 98 PHE A N 1
ATOM 769 C CA . PHE A 1 98 ? 0.918 9.187 1.109 1.00 96.81 98 PHE A CA 1
ATOM 770 C C . PHE A 1 98 ? 2.003 10.013 1.793 1.00 96.81 98 PHE A C 1
ATOM 772 O O . PHE A 1 98 ? 1.859 11.219 1.995 1.00 96.81 98 PHE A O 1
ATOM 779 N N . LYS A 1 99 ? 3.123 9.364 2.104 1.00 96.12 99 LYS A N 1
ATOM 780 C CA . LYS A 1 99 ? 4.318 9.999 2.658 1.00 96.12 99 LYS A CA 1
ATOM 781 C C . LYS A 1 99 ? 5.354 10.167 1.560 1.00 96.12 99 LYS A C 1
ATOM 783 O O . LYS A 1 99 ? 6.031 9.212 1.181 1.00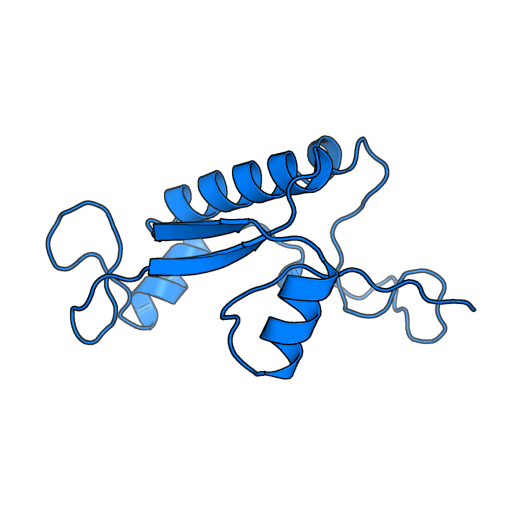 96.12 99 LYS A O 1
ATOM 788 N N . VAL A 1 100 ? 5.452 11.381 1.031 1.00 95.56 100 VAL A N 1
ATOM 789 C CA . VAL A 1 100 ? 6.372 11.717 -0.060 1.00 95.56 100 VAL A CA 1
ATOM 790 C C . VAL A 1 100 ? 7.747 12.051 0.516 1.00 95.56 100 VAL A C 1
ATOM 792 O O . VAL A 1 100 ? 7.868 12.966 1.325 1.00 95.56 100 VAL A O 1
ATOM 795 N N . ALA A 1 101 ? 8.782 11.330 0.090 1.00 95.06 101 ALA A N 1
ATOM 796 C CA . ALA A 1 101 ? 10.173 11.614 0.449 1.00 95.06 101 ALA A CA 1
ATOM 797 C C . ALA A 1 101 ? 11.121 11.139 -0.662 1.00 95.06 101 ALA A C 1
ATOM 799 O O . ALA A 1 101 ? 10.714 10.410 -1.574 1.00 95.06 101 ALA A O 1
ATOM 800 N N . LYS A 1 102 ? 12.391 11.552 -0.619 1.00 94.38 102 LYS A N 1
ATOM 801 C CA . LYS A 1 102 ? 13.377 11.085 -1.608 1.00 94.38 102 LYS A CA 1
ATOM 802 C C . LYS A 1 102 ? 13.745 9.622 -1.349 1.00 94.38 102 LYS A C 1
ATOM 804 O O . LYS A 1 102 ? 13.724 9.163 -0.210 1.00 94.38 102 LYS A O 1
ATOM 809 N N . TRP A 1 103 ? 14.151 8.895 -2.392 1.00 92.00 103 TRP A N 1
ATOM 810 C CA . TRP A 1 103 ? 14.497 7.472 -2.275 1.00 92.00 103 TRP A CA 1
ATOM 811 C C . TRP A 1 103 ? 15.516 7.156 -1.163 1.00 92.00 103 TRP A C 1
ATOM 813 O O . TRP A 1 103 ? 15.230 6.252 -0.383 1.00 92.00 103 TRP A O 1
ATOM 823 N N . PRO A 1 104 ? 16.634 7.897 -0.983 1.00 94.25 104 PRO A N 1
ATOM 824 C CA . PRO A 1 104 ? 17.571 7.608 0.109 1.00 94.25 104 PRO A CA 1
ATOM 825 C C . PRO A 1 104 ? 16.948 7.755 1.505 1.00 94.25 104 PRO A C 1
ATOM 827 O O . PRO A 1 104 ? 17.294 7.017 2.425 1.00 94.25 104 PRO A O 1
ATOM 830 N N . GLU A 1 105 ? 16.010 8.691 1.667 1.00 93.69 105 GLU A N 1
ATOM 831 C CA . GLU A 1 105 ? 15.293 8.914 2.926 1.00 93.69 105 GLU A CA 1
ATOM 832 C C . GLU A 1 105 ? 14.313 7.770 3.197 1.00 93.69 105 GLU A C 1
ATOM 834 O O . GLU A 1 105 ? 14.281 7.248 4.313 1.00 93.69 105 GLU A O 1
ATOM 839 N N . GLN A 1 106 ? 13.576 7.331 2.170 1.00 93.69 106 GLN A N 1
ATOM 840 C CA . GLN A 1 106 ? 12.697 6.164 2.267 1.00 93.69 106 GLN A CA 1
ATOM 841 C C . GLN A 1 106 ? 13.491 4.886 2.527 1.00 93.69 106 GLN A C 1
ATOM 843 O O . GLN A 1 106 ? 13.111 4.113 3.396 1.00 93.69 106 GLN A O 1
ATOM 848 N N . LEU A 1 107 ? 14.631 4.687 1.862 1.00 93.06 107 LEU A N 1
ATOM 849 C CA . LEU A 1 107 ? 15.496 3.537 2.111 1.00 93.06 107 LEU A CA 1
ATOM 850 C C . LEU A 1 107 ? 15.979 3.523 3.564 1.00 93.06 107 LEU A C 1
ATOM 852 O O . LEU A 1 107 ? 15.859 2.507 4.243 1.00 93.06 107 LEU A O 1
ATOM 856 N N . LYS A 1 108 ? 16.461 4.663 4.076 1.00 95.81 108 LYS A N 1
ATOM 857 C CA . LYS A 1 108 ? 16.869 4.791 5.480 1.00 95.81 108 LYS A CA 1
ATOM 858 C C . LYS A 1 108 ? 15.709 4.495 6.437 1.00 95.81 108 LYS A C 1
ATOM 860 O O . LYS A 1 108 ? 15.910 3.818 7.443 1.00 95.81 108 LYS A O 1
ATOM 865 N N . ALA A 1 109 ? 14.507 4.993 6.144 1.00 94.81 109 ALA A N 1
ATOM 866 C CA . ALA A 1 109 ? 13.313 4.729 6.943 1.00 94.81 109 ALA A CA 1
ATOM 867 C C . ALA A 1 109 ? 12.883 3.253 6.879 1.00 94.81 109 ALA A C 1
ATOM 869 O O . ALA A 1 109 ? 12.519 2.689 7.910 1.00 94.81 109 ALA A O 1
ATOM 870 N N . SER A 1 110 ? 12.980 2.625 5.706 1.00 94.06 110 SER A N 1
ATOM 871 C CA . SER A 1 110 ? 12.697 1.206 5.476 1.00 94.06 110 SER A CA 1
ATOM 872 C C . SER A 1 110 ? 13.637 0.327 6.292 1.00 94.06 110 SER A C 1
ATOM 874 O O . SER A 1 110 ? 13.174 -0.519 7.051 1.00 94.06 110 SER A O 1
ATOM 876 N N . SER A 1 111 ? 14.950 0.568 6.211 1.00 93.62 111 SER A N 1
ATOM 877 C CA . SER A 1 111 ? 15.954 -0.177 6.983 1.00 93.62 111 SER A CA 1
ATOM 878 C C . SER A 1 111 ? 15.809 0.017 8.494 1.00 93.62 111 SER A C 1
ATOM 880 O O . SER A 1 111 ? 16.228 -0.835 9.268 1.00 93.62 111 SER A O 1
ATOM 882 N N . ALA A 1 112 ? 15.208 1.129 8.921 1.00 96.38 112 ALA A N 1
ATOM 883 C CA . ALA A 1 112 ? 14.898 1.407 10.320 1.00 96.38 112 ALA A CA 1
ATOM 884 C C . ALA A 1 112 ? 13.513 0.891 10.766 1.00 96.38 112 ALA A C 1
ATOM 886 O O . ALA A 1 112 ? 13.104 1.191 11.886 1.00 96.38 112 ALA A O 1
ATOM 887 N N . GLY A 1 113 ? 12.765 0.183 9.909 1.00 94.69 113 GLY A N 1
ATOM 888 C CA . GLY A 1 113 ? 11.434 -0.348 10.233 1.00 94.69 113 GLY A CA 1
ATOM 889 C C . GLY A 1 113 ? 10.354 0.723 10.435 1.00 94.69 113 GLY A C 1
ATOM 890 O O . GLY A 1 113 ? 9.376 0.488 11.135 1.00 94.69 113 GLY A O 1
ATOM 891 N N . LYS A 1 114 ? 10.533 1.920 9.860 1.00 95.38 114 LYS A N 1
ATOM 892 C CA . LYS A 1 114 ? 9.638 3.078 10.054 1.00 95.38 114 LYS A CA 1
ATOM 893 C C . LYS A 1 114 ? 8.583 3.251 8.959 1.00 95.38 114 LYS A C 1
ATOM 895 O O . LYS A 1 114 ? 7.882 4.263 8.965 1.00 95.38 114 LYS A O 1
ATOM 900 N N . LEU A 1 115 ? 8.516 2.338 7.992 1.00 94.94 115 LEU A N 1
ATOM 901 C CA . LEU A 1 115 ? 7.552 2.382 6.893 1.00 94.94 115 LEU A CA 1
ATOM 902 C C . LEU A 1 115 ? 6.529 1.263 7.056 1.00 94.94 115 LEU A C 1
ATOM 904 O O . LEU A 1 115 ? 6.906 0.118 7.286 1.00 94.94 115 LEU A O 1
ATOM 908 N N . GLN A 1 116 ? 5.250 1.595 6.891 1.00 96.44 116 GLN A N 1
ATOM 909 C CA . GLN A 1 116 ? 4.178 0.602 6.850 1.00 96.44 116 GLN A CA 1
ATOM 910 C C . GLN A 1 116 ? 4.092 -0.063 5.469 1.00 96.44 116 GLN A C 1
ATOM 912 O O . GLN A 1 116 ? 4.052 -1.285 5.372 1.00 96.44 116 GLN A O 1
ATOM 917 N N . MET A 1 117 ? 4.086 0.734 4.396 1.00 96.75 117 MET A N 1
ATOM 918 C CA . MET A 1 117 ? 4.081 0.254 3.011 1.00 96.75 117 MET A CA 1
ATOM 919 C C . MET A 1 117 ? 5.037 1.087 2.161 1.00 96.75 117 MET A C 1
ATOM 921 O O . MET A 1 117 ? 5.076 2.310 2.294 1.00 96.75 117 MET A O 1
ATOM 925 N N . TRP A 1 118 ? 5.777 0.443 1.257 1.00 94.12 118 TRP A N 1
ATOM 926 C CA . TRP A 1 118 ? 6.615 1.127 0.272 1.00 94.12 118 TRP A CA 1
ATOM 927 C C . TRP A 1 118 ? 6.731 0.318 -1.021 1.00 94.12 118 TRP A C 1
ATOM 929 O O . TRP A 1 118 ? 7.022 -0.876 -0.992 1.00 94.12 118 TRP A O 1
ATOM 939 N N . GLY A 1 119 ? 6.524 0.976 -2.163 1.00 87.81 119 GLY A N 1
ATOM 940 C CA . GLY A 1 119 ? 6.774 0.388 -3.477 1.00 87.81 119 GLY A CA 1
ATOM 941 C C . GLY A 1 119 ? 8.237 0.543 -3.894 1.00 87.81 119 GLY A C 1
ATOM 942 O O . GLY A 1 119 ? 8.709 1.664 -4.086 1.00 87.81 119 GLY A O 1
ATOM 943 N N . VAL A 1 120 ? 8.931 -0.579 -4.091 1.00 87.19 120 VAL A N 1
ATOM 944 C CA . VAL A 1 120 ? 10.313 -0.642 -4.592 1.00 87.19 120 VAL A CA 1
ATOM 945 C C . VAL A 1 120 ? 10.398 -1.572 -5.803 1.00 87.19 120 VAL A C 1
ATOM 947 O O . VAL A 1 120 ? 9.647 -2.540 -5.911 1.00 87.19 120 VAL A O 1
ATOM 950 N N . GLY A 1 121 ? 11.289 -1.251 -6.739 1.00 85.38 121 GLY A N 1
ATOM 951 C CA . GLY A 1 121 ? 11.600 -2.087 -7.896 1.00 85.38 121 GLY A CA 1
ATOM 952 C C . GLY A 1 121 ? 12.998 -2.681 -7.776 1.00 85.38 121 GLY A C 1
ATOM 953 O O . GLY A 1 121 ? 13.895 -2.048 -7.222 1.00 85.38 121 GLY A O 1
ATOM 954 N 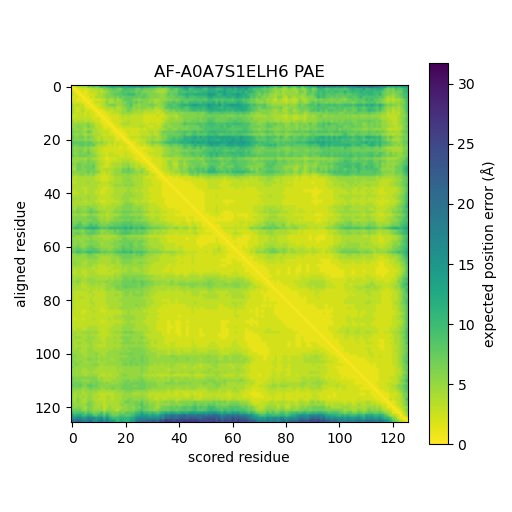N . TRP A 1 122 ? 13.178 -3.874 -8.334 1.00 79.56 122 TRP A N 1
ATOM 955 C CA . TRP A 1 122 ? 14.469 -4.548 -8.431 1.00 79.56 122 TR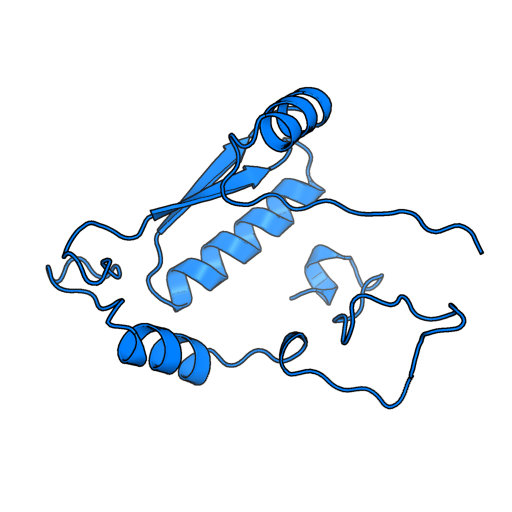P A CA 1
ATOM 956 C C . TRP A 1 122 ? 14.865 -4.666 -9.899 1.00 79.56 122 TRP A C 1
ATOM 958 O O . TRP A 1 122 ? 14.018 -4.936 -10.750 1.00 79.56 122 TRP A O 1
ATOM 968 N N . ALA A 1 123 ? 16.148 -4.475 -10.190 1.00 78.12 123 ALA A N 1
ATOM 969 C CA . ALA A 1 123 ? 16.728 -4.836 -11.474 1.00 78.12 123 ALA A CA 1
ATOM 970 C C . ALA A 1 123 ? 17.485 -6.155 -11.289 1.00 78.12 123 ALA A C 1
ATOM 972 O O . ALA A 1 123 ? 18.382 -6.235 -10.452 1.00 78.12 123 ALA A O 1
ATOM 973 N N . GLY A 1 124 ? 17.091 -7.187 -12.034 1.00 66.69 124 GLY A N 1
ATOM 974 C CA . GLY A 1 124 ? 17.808 -8.458 -12.096 1.00 66.69 124 GLY A CA 1
ATOM 975 C C . GLY A 1 124 ? 18.632 -8.515 -13.374 1.00 66.69 124 GLY A C 1
ATOM 976 O O . GLY A 1 124 ? 18.089 -8.301 -14.456 1.00 66.69 124 GLY A O 1
ATOM 977 N N . THR A 1 125 ? 19.926 -8.790 -13.259 1.00 60.12 125 THR A N 1
ATOM 978 C CA . THR A 1 125 ? 20.769 -9.169 -14.399 1.00 60.12 125 THR A CA 1
ATOM 979 C C . THR A 1 125 ? 20.774 -10.689 -14.504 1.00 60.12 125 THR A C 1
ATOM 981 O O . THR A 1 125 ? 20.915 -11.363 -13.483 1.00 60.12 125 THR A O 1
ATOM 984 N N . THR A 1 126 ? 20.563 -11.210 -15.712 1.00 55.12 126 THR A N 1
ATOM 985 C CA . THR A 1 126 ? 20.699 -12.644 -16.022 1.00 55.12 126 THR A CA 1
ATOM 986 C C . THR A 1 126 ? 22.165 -13.026 -16.149 1.00 55.12 126 THR A C 1
ATOM 988 O O . THR A 1 126 ? 22.934 -12.175 -16.651 1.00 55.12 126 THR A O 1
#

pLDDT: mean 91.2, std 7.15, range [55.12, 97.81]

Solvent-accessible surface area (backbone atoms only — not comparable to full-atom values): 7782 Å² total; per-residue (Å²): 110,56,46,67,78,42,72,64,77,48,74,81,55,49,59,96,53,54,86,92,44,96,80,43,60,92,85,60,79,40,74,82,52,59,90,56,72,67,60,54,43,50,54,36,50,74,69,41,38,39,55,81,86,74,83,72,42,24,16,36,72,88,69,48,81,40,68,45,53,37,45,44,44,86,50,74,67,46,47,54,52,50,53,53,47,49,56,58,30,53,77,66,23,41,47,74,43,78,46,73,41,55,67,72,58,49,50,55,34,49,79,66,69,72,56,85,35,71,85,81,85,84,89,82,85,132

Nearest PDB structures (foldseek):
  2noo-assembly1_A  TM=8.319E-01  e=9.497E-07  Escherichia coli K-12
  3qim-assembly2_B  TM=8.375E-01  e=9.497E-07  Escherichia coli K-12
  4i8c-assembly1_A  TM=8.376E-01  e=2.118E-06  Escherichia coli K-12
  1xoc-assembly1_A  TM=8.749E-01  e=3.615E-06  Bacillus subtilis
  1uiv-assembly1_A  TM=8.153E-01  e=3.615E-06  Escherichia coli

Secondary structure (DSSP, 8-state):
-HHHHTTTS----SSSSPTTSTT--TT---GGG---HHHHHHHHHHTT---SSSSSSPBPTTSSB-EEEEEE-SSHHHHHHHHHHHHHHHHTT-EEEEEE--HHHHHHHHHTT--SEE----PPP-

Organism: Hemiselmis andersenii (NCBI:txid464988)

Mean predicted aligned error: 4.68 Å

Foldseek 3Di:
DCCVLVVNPDDQDQDPDDPPDPPDDPPRHDCSSDDDLVVVLVVCVVQCQADPPPPQATPHNVRHGAEFEEEFEPDPSRVVVVVVVCVSCSSNRHHYDYDYDHPVVVVVCVVVVNHRHYDDDDDDDD

InterPro domains:
  IPR000914 Solute-binding protein family 5 domain [PF00496] (6-124)

Sequence (126 aa):
EIRIARRGQGQPAQSMVMPGTSGFDPAYKSEMGDHDLARAKALLDLYGYVDRDGDGWRDRPDGSPLQLEYATQPDAQSRQLVEQWQKNMDAIGIRIRFKVAKWPEQLKASSAGKLQMWGVGWAGTT